Protein AF-A0A8T3PIU8-F1 (afdb_monomer)

Radius of gyration: 22.78 Å; Cα contacts (8 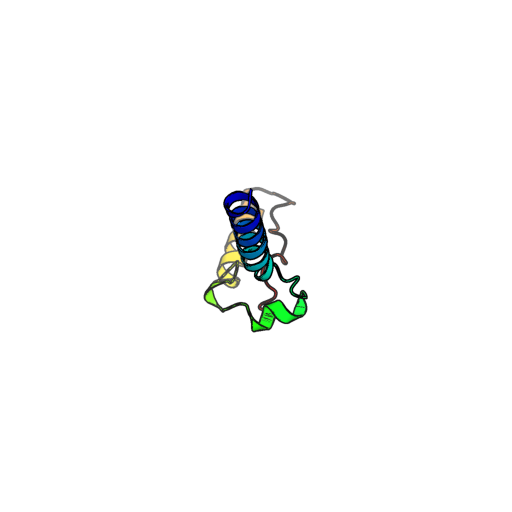Å, |Δi|>4): 32; chains: 1; bounding box: 39×26×64 Å

Solvent-accessible surface area (backbone atoms only — not comparable to full-atom values): 4756 Å² total; per-residue (Å²): 116,70,68,57,58,51,52,54,51,51,50,55,53,53,52,55,61,66,56,68,76,73,67,90,74,56,74,78,57,29,40,78,72,55,53,80,87,69,45,83,64,83,49,58,71,59,52,51,51,52,45,54,54,47,41,72,72,64,69,47,94,74,72,70,70,74,90,80,77,56,58,56,76,123

Sequence (74 aa):
MKKTKRAWAALLLGLGVWLSGCAPVAPWERGRLAKPHMALEPHPALGALRAHTYMSREAALAGGTAAGGGCGCY

Foldseek 3Di:
DVVVVVVVVVVVVVVVVVCVPPDPDDLVCLLVVDDLVQDPDNPVVVVVVVLVVCCVPVVPPPPDDPPDDGSPND

Mean predicted aligned error: 13.42 Å

Secondary structure (DSSP, 8-state):
-HHHHHHHHHHHHHHHHHHTT-----TTTHHHH--GGG-S-S-HHHHHHHHHHHHHHH--TT----S--SSS--

pLDDT: mean 70.92, std 11.7, range [44.91, 86.0]

Structure (mmCIF, N/CA/C/O backbone):
data_AF-A0A8T3PIU8-F1
#
_entry.id   AF-A0A8T3PIU8-F1
#
loop_
_atom_site.group_PDB
_atom_site.id
_atom_site.type_symbol
_atom_site.label_atom_id
_atom_site.label_alt_id
_atom_site.label_comp_id
_atom_site.label_asym_id
_atom_site.label_entity_id
_atom_site.label_seq_id
_atom_site.pdbx_PDB_ins_code
_atom_site.Cartn_x
_atom_site.Cartn_y
_atom_site.Cartn_z
_atom_site.occupancy
_atom_site.B_iso_or_equiv
_atom_site.auth_seq_id
_atom_site.auth_comp_id
_atom_site.auth_asym_id
_atom_site.auth_atom_id
_atom_site.pdbx_PDB_model_num
ATOM 1 N N . MET A 1 1 ? -13.686 -6.127 48.287 1.00 55.06 1 MET A N 1
ATOM 2 C CA . MET A 1 1 ? -13.145 -7.249 47.475 1.00 55.06 1 MET A CA 1
ATOM 3 C C . MET A 1 1 ? -13.971 -7.613 46.229 1.00 55.06 1 MET A C 1
ATOM 5 O O . MET A 1 1 ? -13.380 -8.005 45.237 1.00 55.06 1 MET A O 1
ATOM 9 N N . LYS A 1 2 ? -15.315 -7.509 46.217 1.00 57.56 2 LYS A N 1
ATOM 10 C CA . LYS A 1 2 ? -16.127 -7.891 45.032 1.00 57.56 2 LYS A CA 1
ATOM 11 C C . LYS A 1 2 ? -16.076 -6.866 43.880 1.00 57.56 2 LYS A C 1
ATOM 13 O O . LYS A 1 2 ? -16.107 -7.258 42.720 1.00 57.56 2 LYS A O 1
ATOM 18 N N . LYS A 1 3 ? -15.953 -5.566 44.196 1.00 60.53 3 LYS A N 1
ATOM 19 C CA . LYS A 1 3 ? -15.840 -4.479 43.199 1.00 60.53 3 LYS A CA 1
ATOM 20 C C . LYS A 1 3 ? -14.549 -4.562 42.380 1.00 60.53 3 LYS A C 1
ATOM 22 O O . LYS A 1 3 ? -14.596 -4.402 41.171 1.00 60.53 3 LYS A O 1
ATOM 27 N N . THR A 1 4 ? -13.428 -4.898 43.021 1.00 68.44 4 THR A N 1
ATOM 28 C CA . THR A 1 4 ? -12.147 -5.087 42.332 1.00 68.44 4 THR A CA 1
ATOM 29 C C . THR A 1 4 ? -12.212 -6.285 41.388 1.00 68.44 4 THR A C 1
ATOM 31 O O . T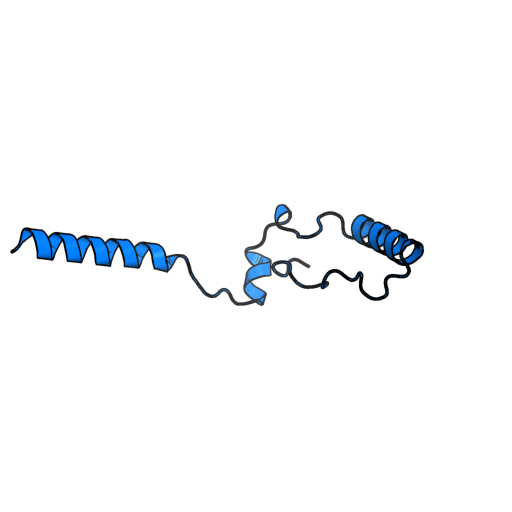HR A 1 4 ? -11.941 -6.114 40.210 1.00 68.44 4 THR A O 1
ATOM 34 N N . LYS A 1 5 ? -12.696 -7.459 41.824 1.00 72.88 5 LYS A N 1
ATOM 35 C CA . LYS A 1 5 ? -12.845 -8.630 40.929 1.00 72.88 5 LYS A CA 1
ATOM 36 C C . LYS A 1 5 ? -13.721 -8.358 39.691 1.00 72.88 5 LYS A C 1
ATOM 38 O O . LYS A 1 5 ? -13.396 -8.836 38.611 1.00 72.88 5 LYS A O 1
ATOM 43 N N . ARG A 1 6 ? -14.793 -7.562 39.826 1.00 75.62 6 ARG A N 1
ATOM 44 C CA . ARG A 1 6 ? -15.635 -7.133 38.688 1.00 75.62 6 ARG A CA 1
ATOM 45 C C . ARG A 1 6 ? -14.913 -6.161 37.749 1.00 75.62 6 ARG A C 1
ATOM 47 O O . ARG A 1 6 ? -15.071 -6.278 36.542 1.00 75.62 6 ARG A O 1
ATOM 54 N N . ALA A 1 7 ? -14.102 -5.250 38.289 1.00 79.19 7 ALA A N 1
ATOM 55 C CA . ALA A 1 7 ? -13.289 -4.335 37.488 1.00 79.19 7 ALA A CA 1
ATOM 56 C C . ALA A 1 7 ? -12.216 -5.080 36.673 1.00 79.19 7 ALA A C 1
ATOM 58 O O . ALA A 1 7 ? -12.068 -4.817 35.487 1.00 79.19 7 ALA A O 1
ATOM 59 N N . TRP A 1 8 ? -11.540 -6.067 37.269 1.00 82.69 8 TRP A N 1
ATOM 60 C CA . TRP A 1 8 ? -10.577 -6.922 36.561 1.00 82.69 8 TRP A CA 1
ATOM 61 C C . TRP A 1 8 ? -11.238 -7.754 35.453 1.00 82.69 8 TRP A C 1
ATOM 63 O O . TRP A 1 8 ? -10.696 -7.852 34.356 1.00 82.69 8 TRP A O 1
ATOM 73 N N . ALA A 1 9 ? -12.433 -8.299 35.705 1.00 84.06 9 ALA A N 1
ATOM 74 C C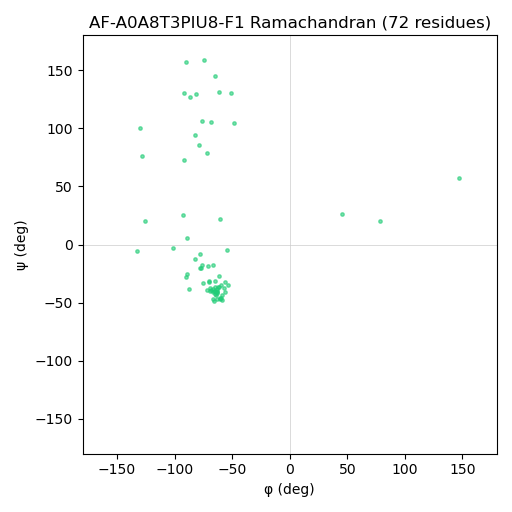A . ALA A 1 9 ? -13.192 -9.024 34.686 1.00 84.06 9 ALA A CA 1
ATOM 75 C C . ALA A 1 9 ? -13.594 -8.120 33.506 1.00 84.06 9 ALA A C 1
ATOM 77 O O . ALA A 1 9 ? -13.459 -8.526 32.356 1.00 84.06 9 ALA A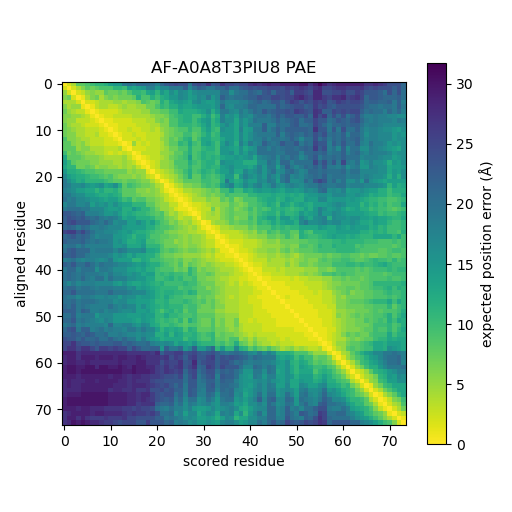 O 1
ATOM 78 N N . ALA A 1 10 ? -14.030 -6.885 33.776 1.00 84.62 10 ALA A N 1
ATOM 79 C CA . ALA A 1 10 ? -14.354 -5.911 32.733 1.00 84.62 10 ALA A CA 1
ATOM 80 C C . ALA A 1 10 ? -13.117 -5.493 31.919 1.00 84.62 10 ALA A C 1
ATOM 82 O O . ALA A 1 10 ? -13.210 -5.331 30.706 1.00 84.62 10 ALA A O 1
ATOM 83 N N . LEU A 1 11 ? -11.954 -5.368 32.567 1.00 85.88 11 LEU A N 1
ATOM 84 C CA . LEU A 1 11 ? -10.701 -5.001 31.905 1.00 85.88 11 LEU A CA 1
ATOM 85 C C . LEU A 1 11 ? -10.189 -6.117 30.980 1.00 85.88 11 LEU A C 1
ATOM 87 O O . LEU A 1 11 ? -9.761 -5.840 29.863 1.00 85.88 11 LEU A O 1
ATOM 91 N N . LEU A 1 12 ? -10.297 -7.380 31.410 1.00 85.00 12 LEU A N 1
ATOM 92 C CA . LEU A 1 12 ? -9.958 -8.551 30.591 1.00 85.00 12 LEU A CA 1
ATOM 93 C C . LEU A 1 12 ? -10.910 -8.720 29.397 1.00 85.00 12 LEU A C 1
ATOM 95 O O . LEU A 1 12 ? -10.460 -9.011 28.291 1.00 85.00 12 LEU A O 1
ATOM 99 N N . LEU A 1 13 ? -12.212 -8.489 29.600 1.00 84.75 13 LEU A N 1
ATOM 100 C CA . LEU A 1 13 ? -13.206 -8.483 28.521 1.00 84.75 13 LEU A CA 1
ATOM 101 C C . LEU A 1 13 ? -12.951 -7.356 27.514 1.00 84.75 13 LEU A C 1
ATOM 103 O O . LEU A 1 13 ? -12.999 -7.594 26.310 1.00 84.75 13 LEU A O 1
ATOM 107 N N . GLY A 1 14 ? -12.634 -6.152 27.996 1.00 85.31 14 GLY A N 1
ATOM 108 C CA . GLY A 1 14 ? -12.277 -5.022 27.141 1.00 85.31 14 GLY A CA 1
ATOM 109 C C . GLY A 1 14 ? -11.042 -5.318 26.292 1.00 85.31 14 GLY A C 1
ATOM 110 O O . GLY A 1 14 ? -11.075 -5.126 25.081 1.00 85.31 14 GLY A O 1
ATOM 111 N N . LEU A 1 15 ? -9.985 -5.865 26.895 1.00 83.50 15 LEU A N 1
ATOM 112 C CA . LEU A 1 15 ? -8.754 -6.193 26.176 1.00 83.50 15 LEU A CA 1
ATOM 113 C C . LEU A 1 15 ? -8.978 -7.267 25.093 1.00 83.50 15 LEU A C 1
ATOM 115 O O . LEU A 1 15 ? -8.470 -7.131 23.983 1.00 83.50 15 LEU A O 1
ATOM 119 N N . GLY A 1 16 ? -9.791 -8.293 25.370 1.00 80.81 16 GLY A N 1
ATOM 120 C CA . GLY A 1 16 ? -10.100 -9.353 24.401 1.00 80.81 16 GLY A CA 1
ATOM 121 C C . GLY A 1 16 ? -10.803 -8.855 23.131 1.00 80.81 16 GLY A C 1
ATOM 122 O O . GLY A 1 16 ? -10.496 -9.320 22.035 1.00 80.81 16 GLY A O 1
ATOM 123 N N . VAL A 1 17 ? -11.693 -7.863 23.252 1.00 79.88 17 VAL A N 1
ATOM 124 C CA . VAL A 1 17 ? -12.373 -7.257 22.091 1.00 79.88 17 VAL A CA 1
ATOM 125 C C . VAL A 1 17 ? -11.383 -6.501 21.204 1.00 79.88 17 VAL A C 1
ATOM 127 O O . VAL A 1 17 ? -11.468 -6.586 19.980 1.00 79.88 17 VAL A O 1
ATOM 130 N N . TRP A 1 18 ? -10.407 -5.814 21.796 1.00 75.19 18 TRP A N 1
ATOM 131 C CA . TRP A 1 18 ? -9.429 -5.021 21.047 1.00 75.19 18 TRP A CA 1
ATOM 132 C C . TRP A 1 18 ? -8.448 -5.884 20.248 1.00 75.19 18 TRP A C 1
ATOM 134 O O . TRP A 1 18 ? -8.052 -5.496 19.151 1.00 75.19 18 TRP A O 1
ATOM 144 N N . LEU A 1 19 ? -8.095 -7.075 20.742 1.00 73.12 19 LEU A N 1
ATOM 145 C CA . LEU A 1 19 ? -7.212 -7.991 20.011 1.00 73.12 19 LEU A CA 1
ATOM 146 C C . LEU A 1 19 ? -7.912 -8.722 18.850 1.00 73.12 19 LEU A C 1
ATOM 148 O O . LEU A 1 19 ? -7.229 -9.215 17.955 1.00 73.12 19 LEU A O 1
ATOM 152 N N . SER A 1 20 ? -9.250 -8.761 18.812 1.00 70.06 20 SER A N 1
ATOM 153 C CA . SER A 1 20 ? -10.002 -9.495 17.778 1.00 70.06 20 SER A CA 1
ATOM 154 C C . SER A 1 20 ? -9.873 -8.922 16.357 1.00 70.06 20 SER A C 1
ATOM 156 O O . SER A 1 20 ? -10.145 -9.627 15.388 1.00 70.06 20 SER A O 1
ATOM 158 N N . GLY A 1 21 ? -9.421 -7.672 16.211 1.00 65.31 21 GLY A N 1
ATOM 159 C CA . GLY A 1 21 ? -9.186 -7.045 14.905 1.00 65.31 21 GLY A CA 1
ATOM 160 C C . GLY A 1 21 ? -7.841 -7.399 14.260 1.00 65.31 21 GLY A C 1
ATOM 161 O O . GLY A 1 21 ? -7.643 -7.127 13.077 1.00 65.31 21 GLY A O 1
ATOM 162 N N . CYS A 1 22 ? -6.910 -8.002 15.006 1.00 69.25 22 CYS A N 1
ATOM 163 C CA . CYS A 1 22 ? -5.580 -8.343 14.506 1.00 69.25 22 CYS A CA 1
ATOM 164 C C . CYS A 1 22 ? -5.584 -9.769 13.931 1.00 69.25 22 CYS A C 1
ATOM 166 O O . CYS A 1 22 ? -5.087 -10.710 14.548 1.00 69.25 22 CYS A O 1
ATOM 168 N N . ALA A 1 23 ? -6.209 -9.944 12.764 1.00 70.94 23 ALA A N 1
ATOM 169 C CA . ALA A 1 23 ? -6.240 -11.227 12.068 1.00 70.94 23 ALA A CA 1
ATOM 170 C C . ALA A 1 23 ? -5.071 -11.335 11.069 1.00 70.94 23 ALA A C 1
ATOM 172 O O . ALA A 1 23 ? -4.880 -10.425 10.255 1.00 70.94 23 ALA A O 1
ATOM 173 N N . PRO A 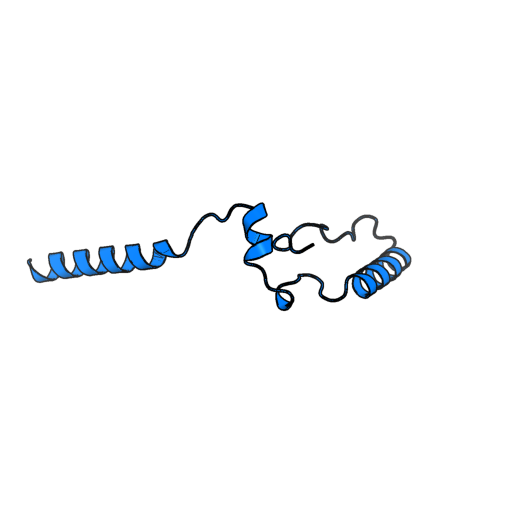1 24 ? -4.290 -12.431 11.081 1.00 69.19 24 PRO A N 1
ATOM 174 C CA . PRO A 1 24 ? -3.299 -12.679 10.044 1.00 69.19 24 PRO A CA 1
ATOM 175 C C . PRO A 1 24 ? -4.016 -12.984 8.720 1.00 69.19 24 PRO A C 1
ATOM 177 O O . PRO A 1 24 ? -4.576 -14.061 8.544 1.00 69.19 24 PRO A O 1
ATOM 180 N N . VAL A 1 25 ? -4.013 -12.025 7.792 1.00 68.25 25 VAL A N 1
ATOM 181 C CA . VAL A 1 25 ? -4.592 -12.190 6.447 1.00 68.25 25 VAL A CA 1
ATOM 182 C C . VAL A 1 25 ? -3.552 -12.807 5.521 1.00 68.25 25 VAL A C 1
ATOM 184 O O . VAL A 1 25 ? -2.437 -12.273 5.382 1.00 68.25 25 VAL A O 1
ATOM 187 N N . ALA A 1 26 ? -3.920 -13.907 4.862 1.00 68.69 26 ALA A N 1
ATOM 188 C CA . ALA A 1 26 ? -3.024 -14.575 3.934 1.00 68.69 26 ALA A CA 1
ATOM 189 C C . ALA A 1 26 ? -2.718 -13.663 2.726 1.00 68.69 26 ALA A C 1
ATOM 191 O O . ALA A 1 26 ? -3.588 -12.902 2.293 1.00 68.69 26 ALA A O 1
ATOM 192 N N . PRO A 1 27 ? -1.498 -13.696 2.154 1.00 63.59 27 PRO A N 1
ATOM 193 C CA . PRO A 1 27 ? -1.092 -12.752 1.108 1.00 63.59 27 PRO A CA 1
ATOM 194 C C . PRO A 1 27 ? -2.042 -12.678 -0.099 1.00 63.59 27 PRO A C 1
ATOM 196 O O . PRO A 1 27 ? -2.252 -11.593 -0.631 1.00 63.59 27 PRO A O 1
ATOM 199 N N . TRP A 1 28 ? -2.652 -13.798 -0.495 1.00 68.69 28 TRP A N 1
ATOM 200 C CA . TRP A 1 28 ? -3.582 -13.889 -1.630 1.00 68.69 28 TRP A CA 1
ATOM 201 C C . TRP A 1 28 ? -5.002 -13.376 -1.333 1.00 68.69 28 TRP A C 1
ATOM 203 O O . TRP A 1 28 ? -5.728 -13.021 -2.256 1.00 68.69 28 TRP A O 1
ATOM 213 N N . GLU A 1 29 ? -5.414 -13.281 -0.067 1.00 67.50 29 GLU A N 1
ATOM 214 C CA . GLU A 1 29 ? -6.732 -12.736 0.311 1.00 67.50 29 GLU A CA 1
ATOM 215 C C . GLU A 1 29 ? -6.765 -11.205 0.235 1.00 67.50 29 GLU A C 1
ATOM 217 O O . GLU A 1 29 ? -7.827 -10.586 0.108 1.00 67.50 29 GLU A O 1
ATOM 222 N N . ARG A 1 30 ? -5.583 -10.582 0.261 1.00 62.31 30 ARG A N 1
ATOM 223 C CA . ARG A 1 30 ? -5.423 -9.130 0.203 1.00 62.31 30 ARG A CA 1
ATOM 224 C C . ARG A 1 30 ? -5.893 -8.542 -1.126 1.00 62.31 30 ARG A C 1
ATOM 226 O O . ARG A 1 30 ? -6.469 -7.461 -1.102 1.00 62.31 30 ARG A O 1
ATOM 233 N N . GLY A 1 31 ? -5.777 -9.279 -2.234 1.00 63.09 31 GLY A N 1
ATOM 234 C CA . GLY A 1 31 ? -6.279 -8.839 -3.542 1.00 63.09 31 GLY A CA 1
ATOM 235 C C . GLY A 1 31 ? -7.799 -8.623 -3.580 1.00 63.09 31 GLY A C 1
ATOM 236 O O . GLY A 1 31 ? -8.277 -7.780 -4.329 1.00 63.09 31 GLY A O 1
ATOM 237 N N . ARG A 1 32 ? -8.570 -9.325 -2.731 1.00 68.00 32 ARG A N 1
ATOM 238 C CA . ARG A 1 32 ? -10.034 -9.160 -2.631 1.00 68.00 32 ARG A CA 1
ATOM 239 C C . ARG A 1 32 ? -10.454 -8.082 -1.625 1.00 68.00 32 ARG A C 1
ATOM 241 O O . ARG A 1 32 ? -11.549 -7.537 -1.732 1.00 68.00 32 ARG A O 1
ATOM 248 N N . LEU A 1 33 ? -9.613 -7.806 -0.628 1.00 69.62 33 LEU A N 1
ATOM 249 C CA . LEU A 1 33 ? -9.867 -6.820 0.430 1.00 69.62 33 LEU A CA 1
ATOM 250 C C . LEU A 1 33 ? -9.369 -5.416 0.068 1.00 69.62 33 LEU A C 1
ATOM 252 O O . LEU A 1 33 ? -9.910 -4.423 0.561 1.00 69.62 33 LEU A O 1
ATOM 256 N N . ALA A 1 34 ? -8.336 -5.322 -0.764 1.00 70.25 34 ALA A N 1
ATOM 257 C CA . ALA A 1 34 ? -7.751 -4.056 -1.155 1.00 70.25 34 ALA A CA 1
ATOM 258 C C . ALA A 1 34 ? -8.564 -3.395 -2.276 1.00 70.25 34 ALA A C 1
ATOM 260 O O . ALA A 1 34 ? -8.938 -4.000 -3.279 1.00 70.25 34 ALA A O 1
ATOM 261 N N . 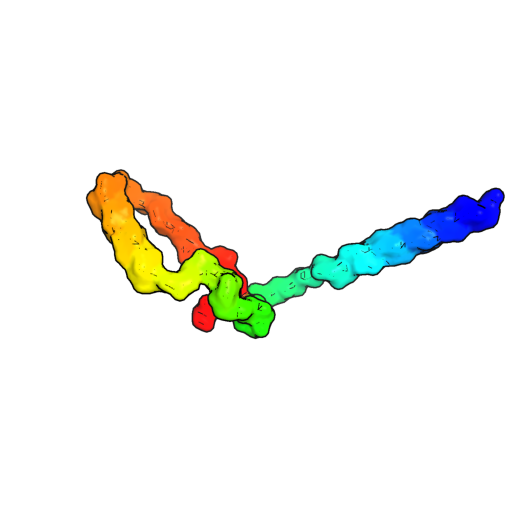LYS A 1 35 ? -8.886 -2.121 -2.055 1.00 75.12 35 LYS A N 1
ATOM 262 C CA . LYS A 1 35 ? -9.670 -1.298 -2.979 1.00 75.12 35 LYS A CA 1
ATOM 263 C C . LYS A 1 35 ? -8.729 -0.591 -3.964 1.00 75.12 35 LYS A C 1
ATOM 265 O O . LYS A 1 35 ? -7.588 -0.321 -3.597 1.00 75.12 35 LYS A O 1
ATOM 270 N N . PRO A 1 36 ? -9.202 -0.167 -5.149 1.00 72.62 36 PRO A N 1
ATOM 271 C CA . PRO A 1 36 ? -8.353 0.495 -6.147 1.00 72.62 36 PRO A CA 1
ATOM 272 C C . PRO A 1 36 ? -7.619 1.749 -5.637 1.00 72.62 36 PRO A C 1
ATOM 274 O O . PRO A 1 36 ? -6.495 2.014 -6.035 1.00 72.62 36 PRO A O 1
ATOM 277 N N . HIS A 1 37 ? -8.214 2.504 -4.706 1.00 73.50 37 HIS A N 1
ATOM 278 C CA . HIS A 1 37 ? -7.587 3.693 -4.105 1.00 73.50 37 HIS A CA 1
ATOM 279 C C . HIS A 1 37 ? -6.533 3.377 -3.032 1.00 73.50 37 HIS A C 1
ATOM 281 O O . HIS A 1 37 ? -5.880 4.287 -2.536 1.00 73.50 37 HIS A O 1
ATOM 287 N N . MET A 1 38 ? -6.394 2.110 -2.631 1.00 72.00 38 MET A N 1
ATOM 288 C CA . MET A 1 38 ? -5.340 1.638 -1.726 1.00 72.00 38 MET A CA 1
ATOM 289 C C . MET A 1 38 ? -4.083 1.215 -2.501 1.00 72.00 38 MET A C 1
ATOM 291 O O . MET A 1 38 ? -3.151 0.669 -1.912 1.00 72.00 38 MET A O 1
ATOM 295 N N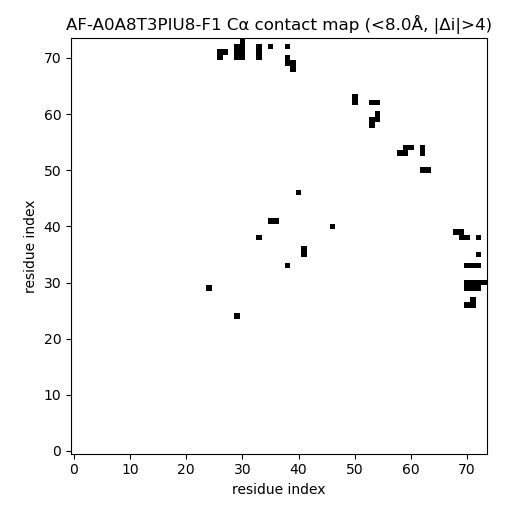 . ALA A 1 39 ? -4.066 1.428 -3.821 1.00 74.94 39 ALA A N 1
ATOM 296 C CA . ALA A 1 39 ? -2.900 1.188 -4.650 1.00 74.94 39 ALA A CA 1
ATOM 297 C C . ALA A 1 39 ? -1.739 2.084 -4.202 1.00 74.94 39 ALA A C 1
ATOM 299 O O . ALA A 1 39 ? -1.895 3.293 -4.040 1.00 74.94 39 ALA A O 1
ATOM 300 N N . LEU A 1 40 ? -0.566 1.471 -4.029 1.00 73.31 40 LEU A N 1
ATOM 301 C CA . LEU A 1 40 ? 0.667 2.176 -3.676 1.00 73.31 40 LEU A CA 1
ATOM 302 C C . LEU A 1 40 ? 1.072 3.181 -4.763 1.00 73.31 40 LEU A C 1
ATOM 304 O O . LEU A 1 40 ? 1.567 4.259 -4.460 1.00 73.31 40 LEU A O 1
ATOM 308 N N . GLU A 1 41 ? 0.836 2.807 -6.021 1.00 74.56 41 GLU A N 1
ATOM 309 C CA . GLU A 1 41 ? 1.057 3.642 -7.192 1.00 74.56 41 GLU A CA 1
ATOM 310 C C . GLU A 1 41 ? -0.214 3.619 -8.059 1.00 74.56 41 GLU A C 1
ATOM 312 O O . GLU A 1 41 ? -0.449 2.648 -8.782 1.00 74.56 41 GLU A O 1
ATOM 317 N N . PRO A 1 42 ? -1.068 4.652 -7.982 1.00 76.12 42 PRO A N 1
ATOM 318 C CA . PRO A 1 42 ? -2.307 4.712 -8.757 1.00 76.12 42 PRO A CA 1
ATOM 319 C C . PRO A 1 42 ? -2.062 4.935 -10.258 1.00 76.12 42 PRO A C 1
ATOM 321 O O . PRO A 1 42 ? -2.953 4.676 -11.070 1.00 76.12 42 PRO A O 1
ATOM 324 N N . HIS A 1 43 ? -0.872 5.409 -10.651 1.00 83.56 43 HIS A N 1
ATOM 325 C CA . HIS A 1 43 ? -0.524 5.679 -12.045 1.00 83.56 43 HIS A CA 1
ATOM 326 C C . HIS A 1 43 ? 0.796 4.995 -12.430 1.00 83.56 43 HIS A C 1
ATOM 328 O O . HIS A 1 43 ? 1.822 5.663 -12.590 1.00 83.56 43 HIS A O 1
ATOM 334 N N . PRO A 1 44 ? 0.786 3.667 -12.654 1.00 78.25 44 PRO A N 1
ATOM 335 C CA . PRO A 1 44 ? 2.009 2.888 -12.859 1.00 78.25 44 PRO A CA 1
ATOM 336 C C . PRO A 1 44 ? 2.835 3.364 -14.062 1.00 78.25 44 PRO A C 1
ATOM 338 O O . PRO A 1 44 ? 4.060 3.383 -13.994 1.00 78.25 44 PRO A O 1
ATOM 341 N N . ALA A 1 45 ? 2.188 3.833 -15.135 1.00 83.06 45 ALA A N 1
ATOM 342 C CA . ALA A 1 45 ? 2.878 4.385 -16.304 1.00 83.06 45 ALA A CA 1
ATOM 343 C C . ALA A 1 45 ? 3.660 5.676 -15.985 1.00 83.06 45 ALA A C 1
ATOM 345 O O . ALA A 1 45 ? 4.782 5.865 -16.451 1.00 83.06 45 ALA A O 1
ATOM 346 N N . LEU A 1 46 ? 3.088 6.555 -15.156 1.00 85.12 46 LEU A N 1
ATOM 347 C CA . LEU A 1 46 ? 3.741 7.786 -14.701 1.00 85.12 46 LEU A CA 1
ATOM 348 C C . LEU A 1 46 ? 4.857 7.484 -13.699 1.00 85.12 46 LEU A C 1
ATOM 350 O O . LEU A 1 46 ? 5.917 8.105 -13.770 1.00 85.12 46 LEU A O 1
ATOM 354 N N . GLY A 1 47 ? 4.640 6.520 -12.801 1.00 83.25 47 GLY A N 1
ATOM 355 C CA . GLY A 1 47 ? 5.665 6.020 -11.885 1.00 83.25 47 GLY A CA 1
ATOM 356 C C . GLY A 1 47 ? 6.878 5.462 -12.633 1.00 83.25 47 GLY A C 1
ATOM 357 O O . GLY A 1 47 ? 8.005 5.869 -12.358 1.00 83.25 47 GLY A O 1
ATOM 358 N N . ALA A 1 48 ? 6.649 4.623 -13.648 1.00 82.56 48 ALA A N 1
ATOM 359 C CA . ALA A 1 48 ? 7.708 4.083 -14.499 1.00 82.56 48 ALA A CA 1
ATOM 360 C C . ALA A 1 48 ? 8.476 5.193 -15.231 1.00 82.56 48 ALA A C 1
ATOM 362 O O . ALA A 1 48 ? 9.705 5.210 -15.208 1.00 82.56 48 ALA A O 1
ATOM 363 N N . LEU A 1 49 ? 7.773 6.167 -15.820 1.00 85.12 49 LEU A N 1
ATOM 364 C CA . LEU A 1 49 ? 8.415 7.299 -16.491 1.00 85.12 49 LEU A CA 1
ATOM 365 C C . LEU A 1 49 ? 9.301 8.104 -15.529 1.00 85.12 49 LEU A C 1
ATOM 367 O O . LEU A 1 49 ? 10.444 8.413 -15.862 1.00 85.12 49 LEU A O 1
ATOM 371 N N . ARG A 1 50 ? 8.802 8.411 -14.325 1.00 84.06 50 ARG A N 1
ATOM 372 C CA . ARG A 1 50 ? 9.572 9.117 -13.287 1.00 84.06 50 ARG A CA 1
ATOM 373 C C . ARG A 1 50 ? 10.775 8.311 -12.814 1.00 84.06 50 ARG A C 1
ATOM 375 O O . ARG A 1 50 ? 11.835 8.886 -12.589 1.00 84.06 50 ARG A O 1
ATOM 382 N N . ALA A 1 51 ? 10.633 6.994 -12.686 1.00 81.56 51 ALA A N 1
ATOM 383 C CA . ALA A 1 51 ? 11.748 6.120 -12.358 1.00 81.56 51 ALA A CA 1
ATOM 384 C C . ALA A 1 51 ? 12.811 6.171 -13.464 1.00 81.56 51 ALA A C 1
ATOM 386 O O . ALA A 1 51 ? 13.979 6.401 -13.169 1.00 81.56 51 ALA A O 1
ATOM 387 N N . HIS A 1 52 ? 12.423 6.069 -14.739 1.00 83.75 52 HIS A N 1
ATOM 388 C CA . HIS A 1 52 ? 13.354 6.179 -15.865 1.00 83.75 52 HIS A CA 1
ATOM 389 C C . HIS A 1 52 ? 14.094 7.523 -15.902 1.00 83.75 52 HIS A C 1
ATOM 391 O O . HIS A 1 52 ? 15.311 7.547 -16.112 1.00 83.75 52 HIS A O 1
ATOM 397 N N . THR A 1 53 ? 13.402 8.643 -15.670 1.00 86.00 53 THR A N 1
ATOM 398 C CA . THR A 1 53 ? 14.053 9.962 -15.638 1.00 86.00 53 THR A CA 1
ATOM 399 C C . THR A 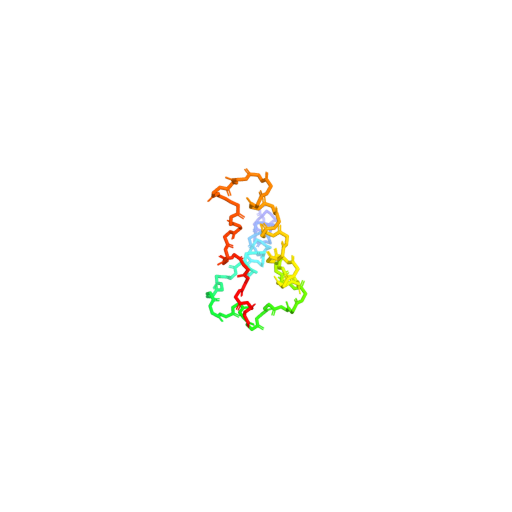1 53 ? 14.982 10.109 -14.435 1.00 86.00 53 THR A C 1
ATOM 401 O O . THR A 1 53 ? 16.074 10.658 -14.581 1.00 86.00 53 THR A O 1
ATOM 404 N N . TYR A 1 54 ? 14.588 9.595 -13.270 1.00 82.12 54 TYR A N 1
ATOM 405 C CA . TYR A 1 54 ? 15.395 9.623 -12.050 1.00 82.12 54 TYR A CA 1
ATOM 406 C C . TYR A 1 54 ? 16.657 8.756 -12.179 1.00 82.12 54 TYR A C 1
ATOM 408 O O . TYR A 1 54 ? 17.756 9.245 -11.928 1.00 82.12 54 TYR A O 1
ATOM 416 N N . MET A 1 55 ? 16.529 7.523 -12.686 1.00 78.62 55 MET A N 1
ATOM 417 C CA . MET A 1 55 ? 17.662 6.633 -12.992 1.00 78.62 55 MET A CA 1
ATOM 418 C C . MET A 1 55 ? 18.659 7.288 -13.950 1.00 78.62 55 MET A C 1
ATOM 420 O O . MET A 1 55 ? 19.868 7.183 -13.758 1.00 78.62 55 MET A O 1
ATOM 424 N N . SER A 1 56 ? 18.149 7.995 -14.962 1.00 83.56 56 SER A N 1
ATOM 425 C CA . SER A 1 56 ? 18.985 8.669 -15.960 1.00 83.56 56 SER A CA 1
ATOM 426 C C . SER A 1 56 ? 19.742 9.867 -15.388 1.00 83.56 56 SER A C 1
ATOM 428 O O . SER A 1 56 ? 20.830 10.181 -15.860 1.00 83.56 56 SER A O 1
ATOM 430 N N . ARG A 1 57 ? 19.165 10.562 -14.401 1.00 83.75 57 ARG A N 1
ATOM 431 C CA . ARG A 1 57 ? 19.757 11.778 -13.824 1.00 83.75 57 ARG A CA 1
ATOM 432 C C . ARG A 1 57 ? 20.715 11.504 -12.678 1.00 83.75 57 ARG A C 1
ATOM 434 O O . ARG A 1 57 ? 21.727 12.183 -12.574 1.00 83.75 57 ARG A O 1
ATOM 441 N N . GLU A 1 58 ? 20.401 10.531 -11.837 1.00 79.81 58 GLU A N 1
ATOM 442 C CA . GLU A 1 58 ? 21.143 10.288 -10.596 1.00 79.81 58 GLU A CA 1
ATOM 443 C C . GLU A 1 58 ? 22.125 9.115 -10.721 1.00 79.81 58 GLU A C 1
ATOM 445 O O . GLU A 1 58 ? 22.821 8.803 -9.760 1.00 79.81 58 GLU A O 1
ATOM 450 N N . ALA A 1 59 ? 22.163 8.423 -11.874 1.00 65.69 59 ALA A N 1
ATOM 451 C CA . ALA A 1 59 ? 22.924 7.181 -12.087 1.00 65.69 59 ALA A CA 1
ATOM 452 C C . ALA A 1 59 ? 22.763 6.168 -10.929 1.00 65.69 59 ALA A C 1
ATOM 454 O O . ALA A 1 59 ? 23.642 5.351 -10.648 1.00 65.69 59 ALA A O 1
ATOM 455 N N . ALA A 1 60 ? 21.635 6.243 -10.221 1.00 61.81 60 ALA A N 1
ATOM 456 C CA . ALA A 1 60 ? 21.423 5.527 -8.983 1.00 61.81 60 ALA A CA 1
ATOM 457 C C . ALA A 1 60 ? 20.992 4.099 -9.319 1.00 61.81 60 ALA A C 1
ATOM 459 O O . ALA A 1 60 ? 19.810 3.828 -9.494 1.00 61.81 60 ALA A O 1
ATOM 460 N N . LEU A 1 61 ? 21.947 3.168 -9.363 1.00 61.62 61 LEU A N 1
ATOM 461 C CA . LEU A 1 61 ? 21.731 1.725 -9.568 1.00 61.62 61 LEU A CA 1
ATOM 462 C C . LEU A 1 61 ? 20.734 1.068 -8.580 1.00 61.62 61 LEU A C 1
ATOM 464 O O . LEU A 1 61 ? 20.414 -0.106 -8.728 1.00 61.62 61 LEU A O 1
ATOM 468 N N . ALA A 1 62 ? 20.237 1.803 -7.579 1.00 56.47 62 ALA A N 1
ATOM 469 C CA . ALA A 1 62 ? 19.427 1.302 -6.471 1.00 56.47 62 ALA A CA 1
ATOM 470 C C . ALA A 1 62 ? 18.077 2.027 -6.272 1.00 56.47 62 ALA A C 1
ATOM 472 O O . ALA A 1 62 ? 17.507 1.952 -5.188 1.00 56.47 62 ALA A O 1
ATOM 473 N N . GLY A 1 63 ? 17.533 2.734 -7.269 1.00 52.06 63 GLY A N 1
ATOM 474 C CA . GLY A 1 63 ? 16.241 3.434 -7.117 1.00 52.06 63 GLY A CA 1
ATOM 475 C C . GLY A 1 63 ? 15.011 2.629 -7.543 1.00 52.06 63 GLY A C 1
ATOM 476 O O . GLY A 1 63 ? 13.997 3.210 -7.923 1.00 52.06 63 GLY A O 1
ATOM 477 N N . GLY A 1 64 ? 15.085 1.300 -7.506 1.00 58.19 64 GLY A N 1
ATOM 478 C CA . GLY A 1 64 ? 13.889 0.474 -7.584 1.00 58.19 64 GLY A CA 1
ATOM 479 C C . GLY A 1 64 ? 13.175 0.518 -6.240 1.00 58.19 64 GLY A C 1
ATOM 480 O O . GLY A 1 64 ? 13.621 -0.122 -5.289 1.00 58.19 64 GLY A O 1
ATOM 481 N N . THR A 1 65 ? 12.052 1.234 -6.143 1.00 54.84 65 THR A N 1
ATOM 482 C CA . THR A 1 65 ? 11.072 0.921 -5.094 1.00 54.84 65 THR A CA 1
ATOM 483 C C . THR A 1 65 ? 10.799 -0.573 -5.192 1.00 54.84 65 THR A C 1
ATOM 485 O O . THR A 1 65 ? 10.557 -1.044 -6.304 1.00 54.84 65 THR A O 1
ATOM 488 N N . ALA A 1 66 ? 10.865 -1.318 -4.086 1.00 50.03 66 ALA A N 1
ATOM 489 C CA . ALA A 1 66 ? 10.501 -2.729 -4.075 1.00 50.03 66 ALA A CA 1
ATOM 490 C C . ALA A 1 66 ? 9.146 -2.884 -4.783 1.00 50.03 66 ALA A C 1
ATOM 492 O O . ALA A 1 66 ? 8.108 -2.471 -4.261 1.00 50.03 66 ALA A O 1
ATOM 493 N N . ALA A 1 67 ? 9.174 -3.395 -6.014 1.00 53.31 67 ALA A N 1
ATOM 494 C CA . ALA A 1 67 ? 7.991 -3.636 -6.818 1.00 53.31 67 ALA A CA 1
ATOM 495 C C . ALA A 1 67 ? 7.283 -4.840 -6.193 1.00 53.31 67 ALA A C 1
ATOM 497 O O . ALA A 1 67 ? 7.488 -5.976 -6.600 1.00 53.31 67 ALA A O 1
ATOM 498 N N . GLY A 1 68 ? 6.561 -4.609 -5.101 1.00 48.41 68 GLY A N 1
ATOM 499 C CA . GLY A 1 68 ? 5.987 -5.695 -4.313 1.00 48.41 68 GLY A CA 1
ATOM 500 C C . GLY A 1 68 ? 5.917 -5.391 -2.826 1.00 48.41 68 GLY A C 1
ATOM 501 O O . GLY A 1 68 ? 6.469 -6.124 -2.016 1.00 48.41 68 GLY A O 1
ATOM 502 N N . GLY A 1 69 ? 5.240 -4.305 -2.460 1.00 46.22 69 GLY A N 1
ATOM 503 C CA . GLY A 1 69 ? 4.847 -4.040 -1.072 1.00 46.22 69 GLY A CA 1
ATOM 504 C C . GLY A 1 69 ? 3.384 -3.622 -0.917 1.00 46.22 69 GLY A C 1
ATOM 505 O O . GLY A 1 69 ? 2.904 -3.471 0.200 1.00 46.22 69 GLY A O 1
ATOM 506 N N . GLY A 1 70 ? 2.665 -3.430 -2.027 1.00 54.47 70 GLY A N 1
ATOM 507 C CA . GLY A 1 70 ? 1.222 -3.219 -2.000 1.00 54.47 70 GLY A CA 1
ATOM 508 C C . GLY A 1 70 ? 0.490 -4.525 -1.714 1.00 54.47 70 GLY A C 1
ATOM 509 O O . GLY A 1 70 ? 1.015 -5.610 -1.956 1.00 54.47 70 GLY A O 1
ATOM 510 N N . CYS A 1 71 ? -0.743 -4.420 -1.232 1.00 55.09 71 CYS A N 1
ATOM 511 C CA . CYS A 1 71 ? -1.638 -5.512 -0.844 1.00 55.09 71 CYS A CA 1
ATOM 512 C C . CYS A 1 71 ? -2.014 -6.502 -1.978 1.00 55.09 71 CYS A C 1
ATOM 514 O O . CYS A 1 71 ? -3.032 -7.172 -1.876 1.00 55.09 71 CYS A O 1
ATOM 516 N N . GLY A 1 72 ? -1.234 -6.616 -3.055 1.00 49.69 72 GLY A N 1
ATOM 517 C CA . GLY A 1 72 ? -1.433 -7.614 -4.104 1.00 49.69 72 GLY A CA 1
ATOM 518 C C . GLY A 1 72 ? -2.545 -7.298 -5.106 1.00 49.69 72 GLY A C 1
ATOM 519 O O . GLY A 1 72 ? -3.012 -8.217 -5.763 1.00 49.69 72 GLY A O 1
ATOM 520 N N . CYS A 1 73 ? -2.976 -6.041 -5.245 1.00 49.81 73 CYS A N 1
ATOM 521 C CA . CYS A 1 73 ? -3.836 -5.640 -6.363 1.00 49.81 73 CYS A CA 1
ATOM 522 C C . CYS A 1 73 ? -2.985 -5.443 -7.621 1.00 49.81 73 CYS A C 1
ATOM 524 O O . CYS A 1 73 ? -2.507 -4.337 -7.877 1.00 49.81 73 CYS A O 1
ATOM 526 N N . TYR A 1 74 ? -2.751 -6.536 -8.342 1.00 44.91 74 TYR A N 1
ATOM 527 C CA . TYR A 1 74 ? -2.496 -6.516 -9.783 1.00 44.91 74 TYR A CA 1
ATOM 528 C C . TYR A 1 74 ? -3.829 -6.524 -10.534 1.00 44.91 74 TYR A C 1
ATOM 530 O O . TYR A 1 74 ? -4.793 -7.130 -10.010 1.00 44.91 74 TYR A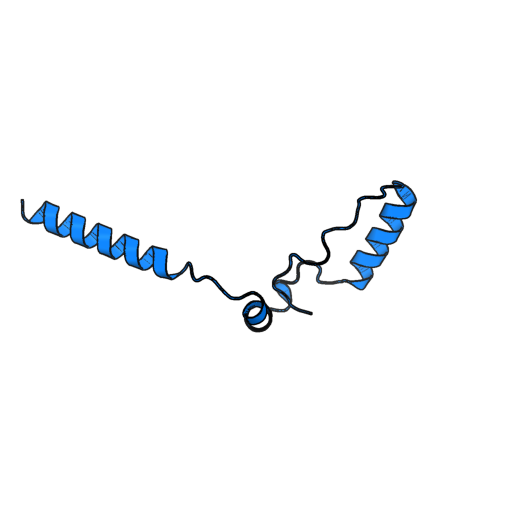 O 1
#